Protein AF-T1D9W0-F1 (afdb_monomer_lite)

Organism: NCBI:txid410659

InterPro domains:
  IPR036188 FAD/NAD(P)-binding domain superfamily [G3DSA:3.50.50.60] (1-115)

Foldseek 3Di:
DDDPPRDDDDADDADPVVCVVVVHDSVVVVVVVVVCCCPPPPNPDDDDDDDDDAAAADDDDDQDDDLDGDAFRSNRQQALLPRHGPVRRVVLVVLSVCCVVPVDDRDSVPRDNFPVPDDDNSVVSSCVRCVVVPPPPPD

Structure (mmCIF, N/CA/C/O backbone):
data_AF-T1D9W0-F1
#
_entry.id   AF-T1D9W0-F1
#
loop_
_atom_site.group_PDB
_atom_site.id
_atom_site.type_symbol
_atom_site.label_atom_id
_atom_site.label_alt_id
_atom_site.label_comp_id
_atom_site.label_asym_id
_atom_site.label_entity_id
_atom_site.label_seq_id
_atom_site.pdbx_PDB_ins_code
_atom_site.Cartn_x
_atom_site.Cartn_y
_atom_site.Cartn_z
_atom_site.occupancy
_atom_site.B_iso_or_equiv
_atom_site.auth_seq_id
_atom_site.auth_comp_id
_atom_site.auth_asym_id
_atom_site.auth_atom_id
_atom_site.pdbx_PDB_model_num
ATOM 1 N N . MET A 1 1 ? 12.954 -2.240 -3.697 1.00 86.88 1 MET A N 1
ATOM 2 C CA . MET A 1 1 ? 13.162 -2.399 -2.244 1.00 86.88 1 MET A CA 1
ATOM 3 C C . MET A 1 1 ? 14.190 -3.501 -2.014 1.00 86.88 1 MET A C 1
ATOM 5 O O . MET A 1 1 ? 13.859 -4.660 -2.259 1.00 86.88 1 MET A O 1
ATOM 9 N N . PRO A 1 2 ? 15.432 -3.158 -1.629 1.00 93.00 2 PRO A N 1
ATOM 10 C CA . PRO A 1 2 ? 16.477 -4.142 -1.347 1.00 93.00 2 PRO A CA 1
ATOM 11 C C . PRO A 1 2 ? 16.034 -5.160 -0.294 1.00 93.00 2 PRO A C 1
ATOM 13 O O . PRO A 1 2 ? 15.313 -4.820 0.648 1.00 93.00 2 PRO A O 1
ATOM 16 N N . LYS A 1 3 ? 16.454 -6.408 -0.476 1.00 93.38 3 LYS A N 1
ATOM 17 C CA . LYS A 1 3 ? 16.287 -7.520 0.458 1.00 93.38 3 LYS A CA 1
ATOM 18 C C . LYS A 1 3 ? 17.666 -8.091 0.793 1.00 93.38 3 LYS A C 1
ATOM 20 O O . LYS A 1 3 ? 18.685 -7.658 0.261 1.00 93.38 3 LYS A O 1
ATOM 25 N N . GLN A 1 4 ? 17.702 -9.036 1.723 1.00 92.69 4 GLN A N 1
ATOM 26 C CA . GLN A 1 4 ? 18.937 -9.730 2.075 1.00 92.69 4 GLN A CA 1
ATOM 27 C C . GLN A 1 4 ? 19.387 -10.671 0.946 1.00 92.69 4 GLN A C 1
ATOM 29 O O . GLN A 1 4 ? 18.615 -10.983 0.038 1.00 92.69 4 GLN A O 1
ATOM 34 N N . ASN A 1 5 ? 20.635 -11.139 1.020 1.00 92.94 5 ASN A N 1
ATOM 35 C CA . ASN A 1 5 ? 21.193 -12.174 0.141 1.00 92.94 5 ASN A CA 1
ATOM 36 C C . ASN A 1 5 ? 21.140 -11.826 -1.357 1.00 92.94 5 ASN A C 1
ATOM 38 O O . ASN A 1 5 ? 20.864 -12.684 -2.189 1.00 92.94 5 ASN A O 1
ATOM 42 N N . GLY A 1 6 ? 21.369 -10.554 -1.696 1.00 88.88 6 GLY A N 1
ATOM 43 C CA . GLY A 1 6 ? 21.421 -10.091 -3.087 1.00 88.88 6 GLY A CA 1
ATOM 44 C C . GLY A 1 6 ? 20.059 -9.961 -3.776 1.00 88.88 6 GLY A C 1
ATOM 45 O O . GLY A 1 6 ? 20.010 -9.665 -4.967 1.00 88.88 6 GLY A O 1
ATOM 46 N N . TRP A 1 7 ? 18.951 -10.143 -3.054 1.00 91.94 7 TRP A N 1
ATOM 47 C CA . TRP A 1 7 ? 17.614 -9.997 -3.621 1.00 91.94 7 TRP A CA 1
ATOM 48 C C . TRP A 1 7 ? 17.160 -8.536 -3.664 1.00 91.94 7 TRP A C 1
ATOM 50 O O . TRP A 1 7 ? 17.411 -7.744 -2.754 1.00 91.94 7 TRP A O 1
ATOM 60 N N . LEU A 1 8 ? 16.414 -8.181 -4.708 1.00 93.00 8 LEU A N 1
ATOM 61 C CA . LEU A 1 8 ? 15.792 -6.870 -4.859 1.00 93.00 8 LEU A CA 1
ATOM 62 C C . LEU A 1 8 ? 14.324 -7.041 -5.245 1.00 93.00 8 LEU A C 1
ATOM 64 O O . LEU A 1 8 ? 14.012 -7.519 -6.332 1.00 93.00 8 LEU A O 1
ATOM 68 N N . ASN A 1 9 ? 13.412 -6.577 -4.389 1.00 93.25 9 ASN A N 1
ATOM 69 C CA . ASN A 1 9 ? 12.007 -6.489 -4.768 1.00 93.25 9 ASN A CA 1
ATOM 70 C C . ASN A 1 9 ? 11.825 -5.326 -5.743 1.00 93.25 9 ASN A C 1
ATOM 72 O O . ASN A 1 9 ? 12.061 -4.165 -5.386 1.00 93.25 9 ASN A O 1
ATOM 76 N N . ILE A 1 10 ? 11.353 -5.633 -6.941 1.00 94.06 10 ILE A N 1
ATOM 77 C CA . ILE A 1 10 ? 10.921 -4.659 -7.939 1.00 94.06 10 ILE A CA 1
ATOM 78 C C . ILE A 1 10 ? 9.447 -4.884 -8.250 1.00 94.06 10 ILE A C 1
ATOM 80 O O . ILE A 1 10 ? 8.934 -5.994 -8.128 1.00 94.06 10 ILE A O 1
ATOM 84 N N . GLY A 1 11 ? 8.759 -3.827 -8.650 1.00 93.38 11 GLY A N 1
ATOM 85 C CA . GLY A 1 11 ? 7.349 -3.910 -8.974 1.00 93.38 11 GLY A CA 1
ATOM 86 C C . GLY A 1 11 ? 6.872 -2.649 -9.660 1.00 93.38 11 GLY A C 1
ATOM 87 O O . GLY A 1 11 ? 7.525 -1.606 -9.618 1.00 93.38 11 GLY A O 1
ATOM 88 N N . VAL A 1 12 ? 5.715 -2.770 -10.290 1.00 94.25 12 VAL A N 1
ATOM 89 C CA . VAL A 1 12 ? 4.954 -1.656 -10.836 1.00 94.25 12 VAL A CA 1
ATOM 90 C C . VAL A 1 12 ? 3.526 -1.790 -10.330 1.00 94.25 12 VAL A C 1
ATOM 92 O O . VAL A 1 12 ? 2.993 -2.895 -10.253 1.00 94.25 12 VAL A O 1
ATOM 95 N N . GLY A 1 13 ? 2.927 -0.667 -9.959 1.00 91.56 13 GLY A N 1
ATOM 96 C CA . GLY A 1 13 ? 1.541 -0.582 -9.522 1.00 91.56 13 GLY A CA 1
ATOM 97 C C . GLY A 1 13 ? 0.843 0.578 -10.216 1.00 91.56 13 GLY A C 1
ATOM 98 O O . GLY A 1 13 ? 1.485 1.453 -10.798 1.00 91.56 13 GLY A O 1
ATOM 99 N N . GLY A 1 14 ? -0.483 0.590 -10.162 1.00 90.50 14 GLY A N 1
ATOM 100 C CA . GLY A 1 14 ? -1.276 1.688 -10.695 1.00 90.50 14 GLY A CA 1
ATOM 101 C C . GLY A 1 14 ? -2.750 1.539 -10.354 1.00 90.50 14 GLY A C 1
ATOM 102 O O . GLY A 1 14 ? -3.206 0.466 -9.966 1.00 90.50 14 GLY A O 1
ATOM 103 N N . MET A 1 15 ? -3.503 2.629 -10.501 1.00 89.38 15 MET A N 1
ATOM 104 C CA . MET A 1 15 ? -4.940 2.608 -10.232 1.00 89.38 15 MET A CA 1
ATOM 105 C C . MET A 1 15 ? -5.662 1.756 -11.272 1.00 89.38 15 MET A C 1
ATOM 107 O O . MET A 1 15 ? -5.569 2.038 -12.470 1.00 89.38 15 MET A O 1
ATOM 111 N N . ALA A 1 16 ? -6.423 0.758 -10.814 1.00 88.94 16 ALA A N 1
ATOM 112 C CA . ALA A 1 16 ? -7.092 -0.213 -11.678 1.00 88.94 16 ALA A CA 1
ATOM 113 C C . ALA A 1 16 ? -7.940 0.459 -12.772 1.00 88.94 16 ALA A C 1
ATOM 115 O O . ALA A 1 16 ? -7.772 0.161 -13.951 1.00 88.94 16 ALA A O 1
ATOM 116 N N . GLU A 1 17 ? -8.767 1.443 -12.411 1.00 87.06 17 GLU A N 1
ATOM 117 C CA . GLU A 1 17 ? -9.606 2.174 -13.372 1.00 87.06 17 GLU A CA 1
ATOM 118 C C . GLU A 1 17 ? -8.802 2.977 -14.401 1.00 87.06 17 GLU A C 1
ATOM 120 O O . GLU A 1 17 ? -9.229 3.161 -15.541 1.00 87.06 17 GLU A O 1
ATOM 125 N N . ARG A 1 18 ? -7.601 3.444 -14.049 1.00 88.38 18 ARG A N 1
ATOM 126 C CA . ARG A 1 18 ? -6.722 4.135 -15.004 1.00 88.38 18 ARG A CA 1
ATOM 127 C C . ARG A 1 18 ? -6.049 3.164 -15.956 1.00 88.38 18 ARG A C 1
ATOM 129 O O . ARG A 1 18 ? -5.984 3.447 -17.150 1.00 88.38 18 ARG A O 1
ATOM 136 N N . ILE A 1 19 ? -5.586 2.029 -15.439 1.00 91.38 19 ILE A N 1
ATOM 137 C CA . ILE A 1 19 ? -5.014 0.957 -16.255 1.00 91.38 19 ILE A CA 1
ATOM 138 C C . ILE A 1 19 ? -6.069 0.480 -17.262 1.00 91.38 19 ILE A C 1
ATOM 140 O O . ILE A 1 19 ? -5.811 0.525 -18.464 1.00 91.38 19 ILE A O 1
ATOM 144 N N . LYS A 1 20 ? -7.297 0.189 -16.810 1.00 88.00 20 LYS A N 1
ATOM 145 C CA . LYS A 1 20 ? -8.420 -0.196 -17.683 1.00 88.00 20 LYS A CA 1
ATOM 146 C C . LYS A 1 20 ? -8.695 0.842 -18.777 1.00 88.00 20 LYS A C 1
ATOM 148 O O . LYS A 1 20 ? -8.727 0.495 -19.956 1.00 88.00 20 LYS A O 1
ATOM 153 N N . ARG A 1 21 ? -8.819 2.128 -18.418 1.00 90.88 21 ARG A N 1
ATOM 154 C CA . ARG A 1 21 ? -9.045 3.219 -19.391 1.00 90.88 21 ARG A CA 1
ATOM 155 C C . ARG A 1 21 ? -7.917 3.374 -20.408 1.00 90.88 21 ARG A C 1
ATOM 157 O O . ARG A 1 21 ? -8.173 3.782 -21.535 1.00 90.88 21 ARG A O 1
ATOM 164 N N . SER A 1 22 ? -6.684 3.030 -20.038 1.00 89.81 22 SER A N 1
ATOM 165 C CA . SER A 1 22 ? -5.534 3.089 -20.947 1.00 89.81 22 SER A CA 1
ATOM 166 C C . SER A 1 22 ? -5.515 1.977 -22.006 1.00 89.81 22 SER A C 1
ATOM 168 O O . SER A 1 22 ? -4.627 1.981 -22.857 1.00 89.81 22 SER A O 1
ATOM 170 N N . ARG A 1 23 ? -6.467 1.025 -21.960 1.00 91.75 23 ARG A N 1
ATOM 171 C CA . ARG A 1 23 ? -6.498 -0.199 -22.789 1.00 91.75 23 ARG A CA 1
ATOM 172 C C . ARG A 1 23 ? -5.208 -1.026 -22.700 1.00 91.75 23 ARG A C 1
ATOM 174 O O . ARG A 1 23 ? -4.874 -1.766 -23.618 1.00 91.75 23 ARG A O 1
ATOM 181 N N . ARG A 1 24 ? -4.484 -0.889 -21.591 1.00 93.75 24 ARG A N 1
ATOM 182 C CA . ARG A 1 24 ? -3.319 -1.699 -21.235 1.00 93.75 24 ARG A CA 1
ATOM 183 C C . ARG A 1 24 ? -3.621 -2.469 -19.963 1.00 93.75 24 ARG A C 1
ATOM 185 O O . ARG A 1 24 ? -4.505 -2.108 -19.191 1.00 93.75 24 ARG A O 1
ATOM 192 N N . SER A 1 25 ? -2.843 -3.505 -19.725 1.00 93.56 25 SER A N 1
ATOM 193 C CA . SER A 1 25 ? -2.839 -4.287 -18.498 1.00 93.56 25 SER A CA 1
ATOM 194 C C . SER A 1 25 ? -1.656 -3.900 -17.606 1.00 93.56 25 SER A C 1
ATOM 196 O O . SER A 1 25 ? -0.702 -3.240 -18.034 1.00 93.56 25 SER A O 1
ATOM 198 N N . ILE A 1 26 ? -1.680 -4.341 -16.346 1.00 94.12 26 ILE A N 1
ATOM 199 C CA . ILE A 1 26 ? -0.502 -4.244 -15.474 1.00 94.12 26 ILE A CA 1
ATOM 200 C C . ILE A 1 26 ? 0.673 -5.078 -16.019 1.00 94.12 26 ILE A C 1
ATOM 202 O O . ILE A 1 26 ? 1.827 -4.684 -15.862 1.00 94.12 26 ILE A O 1
ATOM 206 N N . HIS A 1 27 ? 0.390 -6.167 -16.746 1.00 94.00 27 HIS A N 1
ATOM 207 C CA . HIS A 1 27 ? 1.404 -7.003 -17.391 1.00 94.00 27 HIS A CA 1
ATOM 208 C C . HIS A 1 27 ? 2.159 -6.256 -18.497 1.00 94.00 27 HIS A C 1
ATOM 210 O O . HIS A 1 27 ? 3.376 -6.398 -18.601 1.00 94.00 27 HIS A O 1
ATOM 216 N N . ASP A 1 28 ? 1.484 -5.394 -19.264 1.00 95.56 28 ASP A N 1
ATOM 217 C CA . ASP A 1 28 ? 2.143 -4.568 -20.287 1.00 95.56 28 ASP A CA 1
ATOM 218 C C . ASP A 1 28 ? 3.143 -3.588 -19.664 1.00 95.56 28 ASP A C 1
ATOM 220 O O . ASP A 1 28 ? 4.246 -3.383 -20.178 1.00 95.56 28 ASP A O 1
ATOM 224 N N . HIS A 1 29 ? 2.768 -2.989 -18.531 1.00 95.50 29 HIS A N 1
ATOM 225 C CA . HIS A 1 29 ? 3.634 -2.083 -17.780 1.00 95.50 29 HIS A CA 1
ATOM 226 C C . HIS A 1 29 ? 4.811 -2.830 -17.150 1.00 95.50 29 HIS A C 1
ATOM 228 O O . HIS A 1 29 ? 5.939 -2.338 -17.182 1.00 95.50 29 HIS A O 1
ATOM 234 N N . TRP A 1 30 ? 4.572 -4.039 -16.640 1.00 96.75 30 TRP A N 1
ATOM 235 C CA . TRP A 1 30 ? 5.627 -4.916 -16.146 1.00 96.75 30 TRP A CA 1
ATOM 236 C C . TRP A 1 30 ? 6.632 -5.276 -17.247 1.00 96.75 30 TRP A C 1
ATOM 238 O O . TRP A 1 30 ? 7.833 -5.114 -17.053 1.00 96.75 30 TRP A O 1
ATOM 248 N N . ALA A 1 31 ? 6.155 -5.667 -18.431 1.00 96.38 31 ALA A N 1
ATOM 249 C CA . ALA A 1 31 ? 7.015 -6.003 -19.562 1.00 96.38 31 ALA A CA 1
ATOM 250 C C . ALA A 1 31 ? 7.855 -4.804 -20.042 1.00 96.38 31 ALA A C 1
ATOM 252 O O . ALA A 1 31 ? 8.994 -4.967 -20.479 1.00 96.38 31 ALA A O 1
ATOM 253 N N . LEU A 1 32 ? 7.314 -3.583 -19.966 1.00 96.44 32 LEU A N 1
ATOM 254 C CA . LEU A 1 32 ? 8.077 -2.362 -20.243 1.00 96.44 32 LEU A CA 1
ATOM 255 C C . LEU A 1 32 ? 9.179 -2.124 -19.206 1.00 96.44 32 LEU A C 1
ATOM 257 O O . LEU A 1 32 ? 10.300 -1.777 -19.582 1.00 96.44 32 LEU A O 1
ATOM 261 N N . LEU A 1 33 ? 8.868 -2.314 -17.921 1.00 96.88 33 LEU A N 1
ATOM 262 C CA . LEU A 1 33 ? 9.831 -2.159 -16.835 1.00 96.88 33 LEU A CA 1
ATOM 263 C C . LEU A 1 33 ? 10.984 -3.161 -16.968 1.00 96.88 33 LEU A C 1
ATOM 265 O O . LEU A 1 33 ? 12.140 -2.746 -16.944 1.00 96.88 33 LEU A O 1
ATOM 269 N N . THR A 1 34 ? 10.695 -4.451 -17.160 1.00 97.00 34 THR A N 1
ATOM 270 C CA . THR A 1 34 ? 11.738 -5.484 -17.266 1.00 97.00 34 THR A CA 1
ATOM 271 C C . THR A 1 34 ? 12.621 -5.289 -18.494 1.00 97.00 34 THR A C 1
ATOM 273 O O . THR A 1 34 ? 13.835 -5.390 -18.374 1.00 97.00 34 THR A O 1
ATOM 276 N N . ARG A 1 35 ? 12.065 -4.887 -19.649 1.00 97.38 35 ARG A N 1
ATOM 277 C CA . ARG A 1 35 ? 12.879 -4.519 -20.826 1.00 97.38 35 ARG A CA 1
ATOM 278 C C . ARG A 1 35 ? 13.827 -3.354 -20.552 1.00 97.38 35 ARG A C 1
ATOM 280 O O . ARG A 1 35 ? 14.950 -3.350 -21.047 1.00 97.38 35 ARG A O 1
ATOM 287 N N . LYS A 1 36 ? 13.377 -2.347 -19.795 1.00 97.44 36 LYS A N 1
ATOM 288 C CA . LYS A 1 36 ? 14.232 -1.219 -19.406 1.00 97.44 36 LYS A CA 1
ATOM 289 C C . LYS A 1 36 ? 15.352 -1.680 -18.473 1.00 97.44 36 LYS A C 1
ATOM 291 O O . LYS A 1 36 ? 16.500 -1.308 -18.681 1.00 97.44 36 LYS A O 1
ATOM 296 N N . LEU A 1 37 ? 15.023 -2.498 -17.476 1.00 96.62 37 LEU A N 1
ATOM 297 C CA . LEU A 1 37 ? 16.003 -3.025 -16.528 1.00 96.62 37 LEU A CA 1
ATOM 298 C C . LEU A 1 37 ? 17.047 -3.905 -17.218 1.00 96.62 37 LEU A C 1
ATOM 300 O O . LEU A 1 37 ? 18.232 -3.699 -16.985 1.00 96.62 37 LEU A O 1
ATOM 304 N N . GLU A 1 38 ? 16.630 -4.799 -18.113 1.00 97.19 38 GLU A N 1
ATOM 305 C CA . GLU A 1 38 ? 17.528 -5.664 -18.889 1.00 97.19 38 GLU A CA 1
ATOM 306 C C . GLU A 1 38 ? 18.542 -4.863 -19.719 1.00 97.19 38 GLU A C 1
ATOM 308 O O . GLU A 1 38 ? 19.707 -5.242 -19.853 1.00 97.19 38 GLU A O 1
ATOM 313 N N . ARG A 1 39 ? 18.105 -3.726 -20.274 1.00 97.50 39 ARG A N 1
ATOM 314 C CA . ARG A 1 39 ? 18.962 -2.852 -21.076 1.00 97.50 39 ARG A CA 1
ATOM 315 C C . ARG A 1 39 ? 19.931 -2.038 -20.220 1.00 97.50 39 AR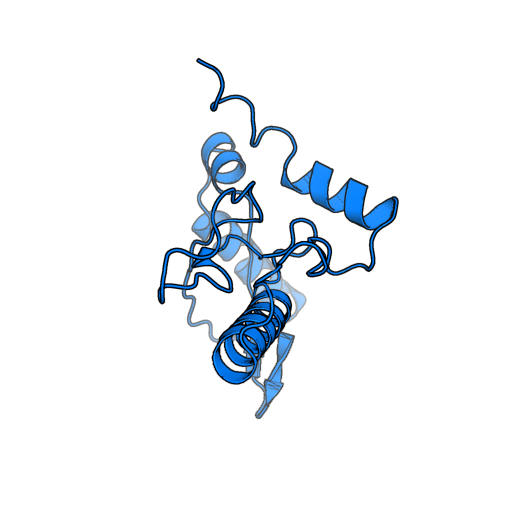G A C 1
ATOM 317 O O . ARG A 1 39 ? 21.090 -1.915 -20.604 1.00 97.50 39 ARG A O 1
ATOM 324 N N . ASP A 1 40 ? 19.453 -1.481 -19.107 1.00 96.31 40 ASP A N 1
ATOM 325 C CA . ASP A 1 40 ? 20.128 -0.353 -18.456 1.00 96.31 40 ASP A CA 1
ATOM 326 C C . ASP A 1 40 ? 20.762 -0.690 -17.096 1.00 96.31 40 ASP A C 1
ATOM 328 O O . ASP A 1 40 ? 21.713 -0.019 -16.704 1.00 96.31 40 ASP A O 1
ATOM 332 N N . LEU A 1 41 ? 20.236 -1.664 -16.339 1.00 92.94 41 LEU A N 1
ATOM 333 C CA . LEU A 1 41 ? 20.573 -1.793 -14.909 1.00 92.94 41 LEU A CA 1
ATOM 334 C C . LEU A 1 41 ? 20.788 -3.225 -14.404 1.00 92.94 41 LEU A C 1
A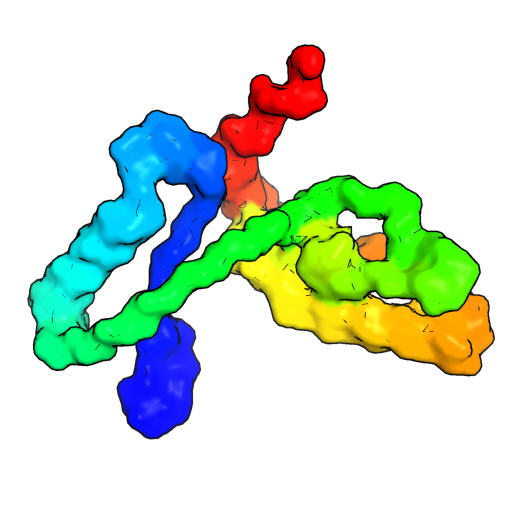TOM 336 O O . LEU A 1 41 ? 21.581 -3.434 -13.492 1.00 92.94 41 LEU A O 1
ATOM 340 N N . ALA A 1 42 ? 20.068 -4.204 -14.941 1.00 92.44 42 ALA A N 1
ATOM 341 C CA . ALA A 1 42 ? 19.985 -5.551 -14.386 1.00 92.44 42 ALA A CA 1
ATOM 342 C C . ALA A 1 42 ? 19.898 -6.598 -15.506 1.00 92.44 42 ALA A C 1
ATOM 344 O O . ALA A 1 42 ? 18.914 -7.328 -15.608 1.00 92.44 42 ALA A O 1
ATOM 345 N N . ARG A 1 43 ? 20.927 -6.635 -16.362 1.00 95.56 43 ARG A N 1
ATOM 346 C CA . ARG A 1 43 ? 21.037 -7.583 -17.478 1.00 95.56 43 ARG A CA 1
ATOM 347 C C . ARG A 1 43 ? 21.108 -9.025 -16.973 1.00 95.56 43 ARG A C 1
ATOM 349 O O . ARG A 1 43 ? 21.912 -9.327 -16.093 1.00 95.56 43 ARG A O 1
ATOM 356 N N . GLY A 1 44 ? 20.298 -9.907 -17.553 1.00 94.81 44 GLY A N 1
ATOM 357 C CA . GLY A 1 44 ? 20.233 -11.321 -17.183 1.00 94.81 44 GLY A CA 1
ATOM 358 C C . GLY A 1 44 ? 19.583 -11.581 -15.822 1.00 94.81 44 GLY A C 1
ATOM 359 O O . GLY A 1 44 ? 19.713 -12.681 -15.289 1.00 94.81 44 GLY A O 1
ATOM 360 N N . ALA A 1 45 ? 18.901 -10.593 -15.233 1.00 94.06 45 ALA A N 1
ATOM 361 C CA . ALA A 1 45 ? 18.221 -10.785 -13.960 1.00 94.06 45 ALA A CA 1
ATOM 362 C C . ALA A 1 45 ? 17.038 -11.754 -14.100 1.00 94.06 45 ALA A C 1
ATOM 364 O O . ALA A 1 45 ? 16.233 -11.673 -15.029 1.00 94.06 45 ALA A O 1
ATOM 365 N N . HIS A 1 46 ? 16.897 -12.650 -13.125 1.00 93.94 46 HIS A N 1
ATOM 366 C CA . HIS A 1 46 ? 15.766 -13.567 -13.057 1.00 93.94 46 HIS A CA 1
ATOM 367 C C . HIS A 1 46 ? 14.579 -12.909 -12.354 1.00 93.94 46 HIS A C 1
ATOM 369 O O . HIS A 1 46 ? 14.709 -12.358 -11.260 1.00 93.94 46 HIS A O 1
ATOM 375 N N . TYR A 1 47 ? 13.402 -13.006 -12.968 1.00 93.31 47 TYR A N 1
ATOM 376 C CA . TYR A 1 47 ? 12.165 -12.453 -12.429 1.00 93.31 47 TYR A CA 1
ATOM 377 C C . TYR A 1 47 ? 11.140 -13.558 -12.153 1.00 93.31 47 TYR A C 1
ATOM 379 O O . TYR A 1 47 ? 10.905 -14.409 -13.006 1.00 93.31 47 TYR A O 1
ATOM 387 N N . ALA A 1 48 ? 10.472 -13.489 -11.000 1.00 91.25 48 ALA A N 1
ATOM 388 C CA . ALA A 1 48 ? 9.336 -14.342 -10.638 1.00 91.25 48 ALA A CA 1
ATOM 389 C C . ALA A 1 48 ? 8.133 -13.454 -10.256 1.00 91.25 48 ALA A C 1
ATOM 391 O O . ALA A 1 48 ? 7.895 -13.214 -9.070 1.00 91.25 48 ALA A O 1
ATOM 392 N N . PRO A 1 49 ? 7.432 -12.855 -11.239 1.00 91.38 49 PRO A N 1
ATOM 393 C CA . PRO A 1 49 ? 6.402 -11.862 -10.959 1.00 91.38 49 PRO A CA 1
ATOM 394 C C . PRO A 1 49 ? 5.147 -12.487 -10.336 1.00 91.38 49 PRO A C 1
ATOM 396 O O . PRO A 1 49 ? 4.619 -13.480 -10.827 1.00 91.38 49 PRO A O 1
ATOM 399 N N . THR A 1 50 ? 4.622 -11.831 -9.302 1.00 91.62 50 THR A N 1
ATOM 400 C CA . THR A 1 50 ? 3.309 -12.096 -8.689 1.00 91.62 50 THR A CA 1
ATOM 401 C C . THR A 1 50 ? 2.506 -10.796 -8.624 1.00 91.62 50 THR A C 1
ATOM 403 O O . THR A 1 50 ? 3.098 -9.716 -8.648 1.00 91.62 50 THR A O 1
ATOM 406 N N . GLY A 1 51 ? 1.179 -10.868 -8.508 1.00 88.31 51 GLY A N 1
ATOM 407 C CA . GLY A 1 51 ? 0.3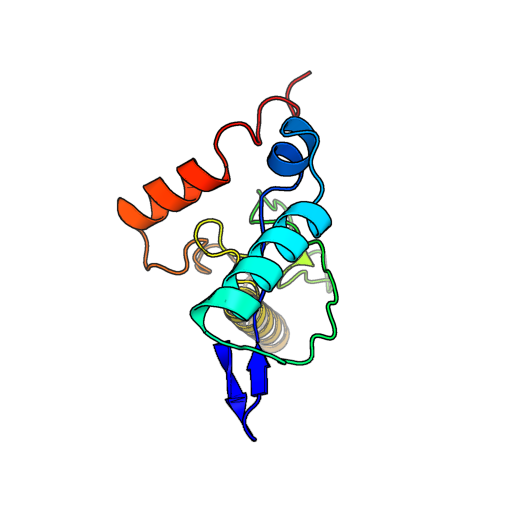14 -9.685 -8.475 1.00 88.31 51 GLY A CA 1
ATOM 408 C C . GLY A 1 51 ? -0.739 -9.745 -7.375 1.00 88.31 51 GLY A C 1
ATOM 409 O O . GLY A 1 51 ? -1.286 -10.807 -7.097 1.00 88.31 51 GLY A O 1
ATOM 410 N N . TYR A 1 52 ? -1.042 -8.585 -6.791 1.00 86.31 52 TYR A N 1
ATOM 411 C CA . TYR A 1 52 ? -2.078 -8.410 -5.775 1.00 86.31 52 TYR A CA 1
ATOM 412 C C . TYR A 1 52 ? -2.925 -7.186 -6.117 1.00 86.31 52 TYR A C 1
ATOM 414 O O . TYR A 1 52 ? -2.410 -6.189 -6.622 1.00 86.31 52 TYR A O 1
ATOM 422 N N . SER A 1 53 ? -4.222 -7.267 -5.836 1.00 85.06 53 SER A N 1
ATOM 423 C CA . SER A 1 53 ? -5.133 -6.123 -5.883 1.00 85.06 53 SER A CA 1
ATOM 424 C C . SER A 1 53 ? -5.585 -5.811 -4.468 1.00 85.06 53 SER A C 1
ATOM 426 O O . SER A 1 53 ? -5.931 -6.721 -3.721 1.00 85.06 53 SER A O 1
ATOM 428 N N . TYR A 1 54 ? -5.582 -4.535 -4.111 1.00 80.81 54 TYR A N 1
ATOM 429 C CA . TYR A 1 54 ? -6.025 -4.063 -2.808 1.00 80.81 54 TYR A CA 1
ATOM 430 C C . TYR A 1 54 ? -6.697 -2.702 -2.957 1.00 80.81 54 TYR A C 1
ATOM 432 O O . TYR A 1 54 ? -6.454 -1.967 -3.919 1.00 80.81 54 TYR A O 1
ATOM 440 N N . TYR A 1 55 ? -7.579 -2.389 -2.015 1.00 77.50 55 TYR A N 1
ATOM 441 C CA . TYR A 1 55 ? -8.290 -1.120 -1.995 1.00 77.50 55 TYR A CA 1
ATOM 442 C C . TYR A 1 55 ? -7.440 -0.056 -1.302 1.00 77.50 55 TYR A C 1
ATOM 444 O O . TYR A 1 55 ? -6.852 -0.298 -0.250 1.00 77.50 55 TYR A O 1
ATOM 452 N N . LEU A 1 56 ? -7.391 1.137 -1.893 1.00 76.81 56 LEU A N 1
ATOM 453 C CA . LEU A 1 56 ? -6.861 2.318 -1.216 1.00 76.81 56 LEU A CA 1
ATOM 454 C C . LEU A 1 56 ? -7.922 2.933 -0.312 1.00 76.81 56 LEU A C 1
ATOM 456 O O . LEU A 1 56 ? -9.117 2.679 -0.479 1.00 76.81 56 LEU A O 1
ATOM 460 N N . ARG A 1 57 ? -7.480 3.772 0.629 1.00 73.62 57 ARG A N 1
ATOM 461 C CA . ARG A 1 57 ? -8.349 4.268 1.691 1.00 73.62 57 ARG A CA 1
ATOM 462 C C . ARG A 1 57 ? -9.644 4.908 1.218 1.00 73.62 57 ARG A C 1
ATOM 464 O O . ARG A 1 57 ? -9.632 5.971 0.594 1.00 73.62 57 ARG A O 1
ATOM 471 N N . GLY A 1 58 ? -10.755 4.279 1.589 1.00 70.06 58 GLY A N 1
ATOM 472 C CA . GLY A 1 58 ? -12.124 4.761 1.417 1.00 70.06 58 GLY A CA 1
ATOM 473 C C . GLY A 1 58 ? -12.707 5.298 2.725 1.00 70.06 58 GLY A C 1
ATOM 474 O O . GLY A 1 58 ? -12.014 5.378 3.740 1.00 70.06 58 GLY A O 1
ATOM 475 N N . ARG A 1 59 ? -13.985 5.684 2.705 1.00 69.00 59 ARG A N 1
ATOM 476 C CA . ARG A 1 59 ? -14.735 5.975 3.933 1.00 69.00 59 ARG A CA 1
ATOM 477 C C . ARG A 1 59 ? -15.205 4.650 4.542 1.00 69.00 59 ARG A C 1
ATOM 479 O O . ARG A 1 59 ? -15.796 3.844 3.831 1.00 69.00 59 ARG A O 1
ATOM 486 N N . VAL A 1 60 ? -14.934 4.432 5.827 1.00 74.44 60 VAL A N 1
ATOM 487 C CA . VAL A 1 60 ? -15.438 3.283 6.591 1.00 74.44 60 VAL A CA 1
ATOM 488 C C . VAL A 1 60 ? -16.236 3.818 7.766 1.00 74.44 60 VAL A C 1
ATOM 490 O O . VAL A 1 60 ? -15.689 4.502 8.624 1.00 74.44 60 VAL A O 1
ATOM 493 N N . ASP A 1 61 ? -17.533 3.523 7.771 1.00 77.62 61 ASP A N 1
ATOM 494 C CA . ASP A 1 61 ? -18.475 4.103 8.734 1.00 77.62 61 ASP A CA 1
ATOM 495 C C . ASP A 1 61 ? -18.599 3.258 10.012 1.00 77.62 61 ASP A C 1
ATOM 497 O O . ASP A 1 61 ? -18.911 3.781 11.078 1.00 77.62 61 ASP A O 1
ATOM 501 N N . VAL A 1 62 ? -18.334 1.948 9.927 1.00 85.19 62 VAL A N 1
ATOM 502 C CA . VAL A 1 62 ? -18.434 1.018 11.060 1.00 85.19 62 VAL A CA 1
ATOM 503 C C . VAL A 1 62 ? -17.178 0.163 11.134 1.00 85.19 62 VAL A C 1
ATOM 505 O O . VAL A 1 62 ? -16.942 -0.672 10.267 1.00 85.19 62 VAL A O 1
ATOM 508 N N . VAL A 1 63 ? -16.394 0.356 12.197 1.00 90.31 63 VAL A N 1
ATOM 509 C CA . VAL A 1 63 ? -15.114 -0.344 12.424 1.00 90.31 63 VAL A CA 1
ATOM 510 C C . VAL A 1 63 ? -15.184 -1.420 13.515 1.00 90.31 63 VAL A C 1
ATOM 512 O O . VAL A 1 63 ? -14.267 -2.227 13.674 1.00 90.31 63 VAL A O 1
ATOM 515 N N . ARG A 1 64 ? -16.298 -1.458 14.255 1.00 92.94 64 ARG A N 1
ATOM 516 C CA . ARG A 1 64 ? -16.585 -2.439 15.305 1.00 92.94 64 ARG A CA 1
ATOM 517 C C . ARG A 1 64 ? -18.082 -2.731 15.381 1.00 92.94 64 ARG A C 1
ATOM 519 O O . ARG A 1 64 ? -18.894 -1.810 15.335 1.00 92.94 64 ARG A O 1
ATOM 526 N N . ARG A 1 65 ? -18.445 -4.001 15.583 1.00 93.44 65 ARG A N 1
ATOM 527 C CA . ARG A 1 65 ? -19.812 -4.429 15.921 1.00 93.44 65 ARG A CA 1
ATOM 528 C C . ARG A 1 65 ? -19.773 -5.526 16.981 1.00 93.44 65 A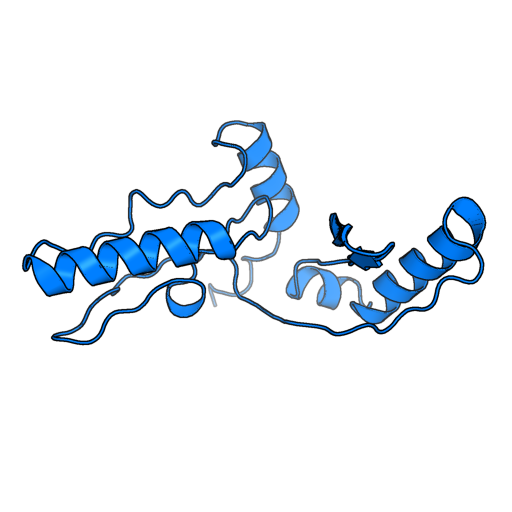RG A C 1
ATOM 530 O O . ARG A 1 65 ? -19.359 -6.647 16.704 1.00 93.44 65 ARG A O 1
ATOM 537 N N . GLY A 1 66 ? -20.211 -5.204 18.198 1.00 91.69 66 GLY A N 1
ATOM 538 C CA . GLY A 1 66 ? -20.094 -6.115 19.340 1.00 91.69 66 GLY A CA 1
ATOM 539 C C . GLY A 1 66 ? -18.628 -6.461 19.610 1.00 91.69 66 GLY A C 1
ATOM 540 O O . GLY A 1 66 ? -17.834 -5.578 19.950 1.00 91.69 66 GLY A O 1
ATOM 541 N N . THR A 1 67 ? -18.286 -7.736 19.428 1.00 92.31 67 THR A N 1
ATOM 542 C CA . THR A 1 67 ? -16.931 -8.293 19.569 1.00 92.31 67 THR A CA 1
ATOM 543 C C . THR A 1 67 ? -16.175 -8.417 18.241 1.00 92.31 67 THR A C 1
ATOM 545 O O . THR A 1 67 ? -15.037 -8.875 18.237 1.00 92.31 67 THR A O 1
ATOM 548 N N . ALA A 1 68 ? -16.772 -8.012 17.116 1.00 95.00 68 ALA A N 1
ATOM 549 C CA . ALA A 1 68 ? -16.117 -8.011 15.811 1.00 95.00 68 ALA A CA 1
ATOM 550 C C . ALA A 1 68 ? -15.433 -6.663 15.539 1.00 95.00 68 ALA A C 1
ATOM 552 O O . ALA A 1 68 ? -16.063 -5.613 15.685 1.00 95.00 68 ALA A O 1
ATOM 553 N N . PHE A 1 69 ? -14.174 -6.707 15.101 1.00 95.75 69 PHE A N 1
ATOM 554 C CA . PHE A 1 69 ? -13.334 -5.551 14.769 1.00 95.75 69 PHE A CA 1
ATOM 555 C C . PHE A 1 69 ? -12.800 -5.701 13.342 1.00 95.75 69 PHE A C 1
ATOM 557 O O . PHE A 1 69 ? -12.481 -6.814 12.922 1.00 95.75 69 PHE A O 1
ATOM 564 N N . ILE A 1 70 ? -12.669 -4.593 12.612 1.00 93.62 70 ILE A N 1
ATOM 565 C CA . ILE A 1 70 ? -11.994 -4.566 11.307 1.00 93.62 70 ILE A CA 1
ATOM 566 C C . ILE A 1 70 ? -10.742 -3.695 11.373 1.00 93.62 70 ILE A C 1
ATOM 568 O O . ILE A 1 70 ? -10.769 -2.593 11.910 1.00 93.62 70 ILE A O 1
ATOM 572 N N . ALA A 1 71 ? -9.648 -4.195 10.806 1.00 93.25 71 ALA A N 1
ATOM 573 C CA . ALA A 1 71 ? -8.329 -3.573 10.836 1.00 93.25 71 ALA A CA 1
ATOM 574 C C . ALA A 1 71 ? -7.618 -3.743 9.480 1.00 93.25 71 ALA A C 1
ATOM 576 O O . ALA A 1 71 ? -8.014 -4.566 8.652 1.00 93.25 71 ALA A O 1
ATOM 577 N N . GLY A 1 72 ? -6.561 -2.964 9.251 1.00 91.38 72 GLY A N 1
ATOM 578 C CA . GLY A 1 72 ? -5.738 -3.018 8.040 1.00 91.38 72 GLY A CA 1
ATOM 579 C C . GLY A 1 72 ? -6.521 -2.800 6.750 1.00 91.38 72 GLY A C 1
ATOM 580 O O . GLY A 1 72 ? -7.367 -1.908 6.667 1.00 91.38 72 GLY A O 1
ATOM 581 N N . ASP A 1 73 ? -6.225 -3.608 5.735 1.00 87.12 73 ASP A N 1
ATOM 582 C CA . ASP A 1 73 ? -6.841 -3.486 4.410 1.00 87.12 73 ASP A CA 1
ATOM 583 C C . ASP A 1 73 ? -8.355 -3.741 4.441 1.00 87.12 73 ASP A C 1
ATOM 585 O O . ASP A 1 73 ? -9.088 -3.128 3.667 1.00 87.12 73 ASP A O 1
ATOM 589 N N . ALA A 1 74 ? -8.852 -4.558 5.380 1.00 87.69 74 ALA A N 1
ATOM 590 C CA . ALA A 1 74 ? -10.291 -4.772 5.572 1.00 87.69 74 ALA A CA 1
ATOM 591 C C . ALA A 1 74 ? -11.017 -3.501 6.049 1.00 87.69 74 ALA A C 1
ATOM 593 O O . ALA A 1 74 ? -12.189 -3.306 5.740 1.00 87.69 74 ALA A O 1
ATOM 594 N N . ALA A 1 75 ? -10.310 -2.618 6.760 1.00 88.69 75 ALA A N 1
ATOM 595 C CA . ALA A 1 75 ? -10.782 -1.283 7.124 1.00 88.69 75 ALA A CA 1
ATOM 596 C C . ALA A 1 75 ? -10.363 -0.210 6.098 1.00 88.69 75 ALA A C 1
ATOM 598 O O . ALA A 1 75 ? -10.518 0.983 6.354 1.00 88.69 75 ALA A O 1
ATOM 599 N N . GLY A 1 76 ? -9.807 -0.613 4.948 1.00 87.06 76 GLY A N 1
ATOM 600 C CA . GLY A 1 76 ? -9.366 0.290 3.892 1.00 87.06 76 GLY A CA 1
ATOM 601 C C . GLY A 1 76 ? -8.366 1.324 4.399 1.00 87.06 76 GLY A C 1
ATOM 602 O O . GLY A 1 76 ? -8.559 2.511 4.180 1.00 87.06 76 GLY A O 1
ATOM 603 N N . LEU A 1 77 ? -7.327 0.923 5.132 1.00 88.19 77 LEU A N 1
ATOM 604 C CA . LEU A 1 77 ? -6.409 1.889 5.751 1.00 88.19 77 LEU A CA 1
ATOM 605 C C . LEU A 1 77 ? -5.157 2.202 4.922 1.00 88.19 77 LEU A C 1
ATOM 607 O O . LEU A 1 77 ? -4.391 3.082 5.318 1.00 88.19 77 LEU A O 1
ATOM 611 N N . ALA A 1 78 ? -4.959 1.533 3.782 1.00 89.38 78 ALA A N 1
ATOM 612 C CA . ALA A 1 78 ? -3.806 1.755 2.915 1.00 89.38 78 ALA A CA 1
ATOM 613 C C . ALA A 1 78 ? -3.715 3.214 2.432 1.00 89.38 78 ALA A C 1
ATOM 615 O O . ALA A 1 78 ? -4.706 3.799 1.980 1.00 89.38 78 ALA A O 1
ATOM 616 N N . THR A 1 79 ? -2.523 3.807 2.523 1.00 86.44 79 THR A N 1
ATOM 617 C CA . THR A 1 79 ? -2.323 5.235 2.232 1.00 86.44 79 THR A CA 1
ATOM 618 C C . THR A 1 79 ? -2.585 5.571 0.767 1.00 86.44 79 THR A C 1
ATOM 620 O O . THR A 1 79 ? -2.370 4.754 -0.124 1.00 86.44 79 THR A O 1
ATOM 623 N N . ARG A 1 80 ? -3.081 6.778 0.481 1.00 83.62 80 ARG A N 1
ATOM 624 C CA . ARG A 1 80 ? -3.462 7.152 -0.895 1.00 83.62 80 ARG A CA 1
ATOM 625 C C . ARG A 1 80 ? -2.297 7.647 -1.742 1.00 83.62 80 ARG A C 1
ATOM 627 O O . ARG A 1 80 ? -2.315 7.489 -2.959 1.00 83.62 80 ARG A O 1
ATOM 634 N N . ASP A 1 81 ? -1.292 8.233 -1.101 1.00 82.31 81 ASP A N 1
ATOM 635 C CA . ASP A 1 81 ? -0.114 8.781 -1.767 1.00 82.31 81 ASP A CA 1
ATOM 636 C C . ASP A 1 81 ? 0.877 7.685 -2.166 1.00 82.31 81 ASP A C 1
ATOM 638 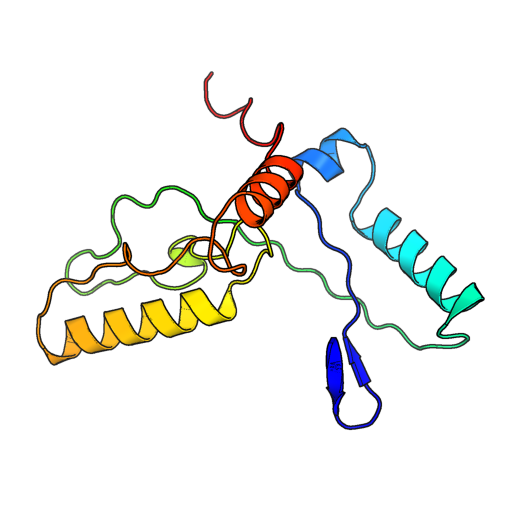O O . ASP A 1 81 ? 1.372 7.692 -3.292 1.00 82.31 81 ASP A O 1
ATOM 642 N N . MET A 1 82 ? 1.132 6.729 -1.268 1.00 85.69 82 MET A N 1
ATOM 643 C CA . MET A 1 82 ? 2.153 5.694 -1.457 1.00 85.69 82 MET A CA 1
ATOM 644 C C . MET A 1 82 ? 1.622 4.265 -1.472 1.00 85.69 82 MET A C 1
ATOM 646 O O . MET A 1 82 ? 2.408 3.338 -1.668 1.00 85.69 82 MET A O 1
ATOM 650 N N . ALA A 1 83 ? 0.307 4.077 -1.327 1.00 86.31 83 ALA A N 1
ATOM 651 C CA . ALA A 1 83 ? -0.324 2.760 -1.336 1.00 86.31 83 ALA A CA 1
ATOM 652 C C . ALA A 1 83 ? 0.261 1.808 -0.274 1.00 86.31 83 ALA A C 1
ATOM 654 O O . ALA A 1 83 ? 0.348 0.599 -0.493 1.00 86.31 83 ALA A O 1
ATOM 655 N N . GLU A 1 84 ? 0.678 2.358 0.870 1.00 88.25 84 GLU A N 1
ATOM 656 C CA . GLU A 1 84 ? 1.271 1.619 1.982 1.00 88.25 84 GLU A CA 1
ATOM 657 C C . GLU A 1 84 ? 0.170 1.082 2.906 1.00 88.25 84 GLU A C 1
ATOM 659 O O . GLU A 1 84 ? -0.554 1.858 3.527 1.00 88.25 84 GLU A O 1
ATOM 664 N N . GLY A 1 85 ? 0.057 -0.244 3.026 1.00 89.00 85 GLY A N 1
ATOM 665 C CA . GLY A 1 85 ? -0.901 -0.900 3.930 1.00 89.00 85 GLY A CA 1
ATOM 666 C C . GLY A 1 85 ? -0.316 -1.334 5.279 1.00 89.00 85 GLY A C 1
ATOM 667 O O . GLY A 1 85 ? -1.034 -1.373 6.275 1.00 89.00 85 GLY A O 1
ATOM 668 N N . ILE A 1 86 ? 0.991 -1.622 5.347 1.00 90.44 86 ILE A N 1
ATOM 669 C CA . ILE A 1 86 ? 1.607 -2.287 6.512 1.00 90.44 86 ILE A CA 1
ATOM 670 C C . ILE A 1 86 ? 1.543 -1.418 7.771 1.00 90.44 86 ILE A C 1
ATOM 672 O O . ILE A 1 86 ? 1.015 -1.867 8.789 1.00 90.44 86 ILE A O 1
ATOM 676 N N . GLY A 1 87 ? 2.053 -0.183 7.728 1.00 90.75 87 GLY A N 1
ATOM 677 C CA . GLY A 1 87 ? 2.025 0.714 8.882 1.00 90.75 87 GLY A CA 1
ATOM 678 C C . GLY A 1 87 ? 0.605 0.950 9.411 1.00 90.75 87 GLY A C 1
ATOM 679 O O . GLY A 1 87 ? 0.373 0.761 10.610 1.00 90.75 87 GLY A O 1
ATOM 680 N N . PRO A 1 88 ? -0.367 1.321 8.554 1.00 91.25 88 PRO A N 1
ATOM 681 C CA . PRO A 1 88 ? -1.765 1.442 8.960 1.00 91.25 88 PRO A CA 1
ATOM 682 C C . PRO A 1 88 ? -2.359 0.153 9.548 1.00 91.25 88 PRO A C 1
ATOM 684 O O . PRO A 1 88 ? -3.037 0.220 10.574 1.00 91.25 88 PRO A O 1
ATOM 687 N N . ALA A 1 89 ? -2.066 -1.016 8.966 1.00 93.12 89 ALA A N 1
ATOM 688 C CA . ALA A 1 89 ? -2.541 -2.302 9.471 1.00 93.12 89 ALA A CA 1
ATOM 689 C C . ALA A 1 89 ? -2.025 -2.597 10.882 1.00 93.12 89 ALA A C 1
ATOM 691 O O . ALA A 1 89 ? -2.829 -2.870 11.774 1.00 93.12 89 ALA A O 1
ATOM 692 N N . VAL A 1 90 ? -0.719 -2.445 11.115 1.00 94.88 90 VAL A N 1
ATOM 693 C CA . VAL A 1 90 ? -0.116 -2.651 12.441 1.00 94.88 90 VAL A CA 1
ATOM 694 C C . VAL A 1 90 ? -0.748 -1.721 13.478 1.00 94.88 90 VAL A C 1
ATOM 696 O O . VAL A 1 90 ? -1.195 -2.188 14.524 1.00 94.88 90 VAL A O 1
ATOM 699 N N . ARG A 1 91 ? -0.868 -0.421 13.176 1.00 94.88 91 ARG A N 1
ATOM 700 C CA . ARG A 1 91 ? -1.479 0.554 14.099 1.00 94.88 91 ARG A CA 1
ATOM 701 C C . ARG A 1 91 ? -2.935 0.215 14.425 1.00 94.88 91 ARG A C 1
ATOM 703 O O . ARG A 1 91 ? -3.326 0.263 15.586 1.00 94.88 91 ARG A O 1
ATOM 710 N N . SER A 1 92 ? -3.723 -0.176 13.425 1.00 94.56 92 SER A N 1
ATOM 711 C CA . SER A 1 92 ? -5.129 -0.547 13.635 1.00 94.56 92 SER A CA 1
ATOM 712 C C . SER A 1 92 ? -5.311 -1.843 14.421 1.00 94.56 92 SER A C 1
ATOM 714 O O . SER A 1 92 ? -6.280 -1.957 15.170 1.00 94.56 92 SER A O 1
ATOM 716 N N . GLY A 1 93 ? -4.382 -2.796 14.287 1.00 96.38 93 GLY A N 1
ATOM 717 C CA . GLY A 1 93 ? -4.363 -4.021 15.083 1.00 96.38 93 GLY A CA 1
ATOM 718 C C . GLY A 1 93 ? -4.024 -3.746 16.547 1.00 96.38 93 GLY A C 1
ATOM 719 O O . GLY A 1 93 ? -4.702 -4.259 17.432 1.00 96.38 93 GLY A O 1
ATOM 720 N N . LEU A 1 94 ? -3.044 -2.873 16.807 1.00 96.75 94 LEU A N 1
ATOM 721 C CA . LEU A 1 94 ? -2.716 -2.427 18.166 1.00 96.75 94 LEU A CA 1
ATOM 722 C C . LEU A 1 94 ? -3.893 -1.695 18.823 1.00 96.75 94 LEU A C 1
ATOM 724 O O . LEU A 1 94 ? -4.232 -1.995 19.961 1.00 96.75 94 LEU A O 1
ATOM 728 N N . ALA A 1 95 ? -4.565 -0.804 18.090 1.00 95.44 95 ALA A N 1
ATOM 729 C CA . ALA A 1 95 ? -5.760 -0.121 18.585 1.00 95.44 95 ALA A CA 1
ATOM 730 C C . ALA A 1 95 ? -6.920 -1.094 18.880 1.00 95.44 95 ALA A C 1
ATOM 732 O O . ALA A 1 95 ? -7.670 -0.901 19.836 1.00 95.44 95 ALA A O 1
ATOM 733 N N . ALA A 1 96 ? -7.072 -2.159 18.083 1.00 96.69 96 ALA A N 1
ATOM 734 C CA . AL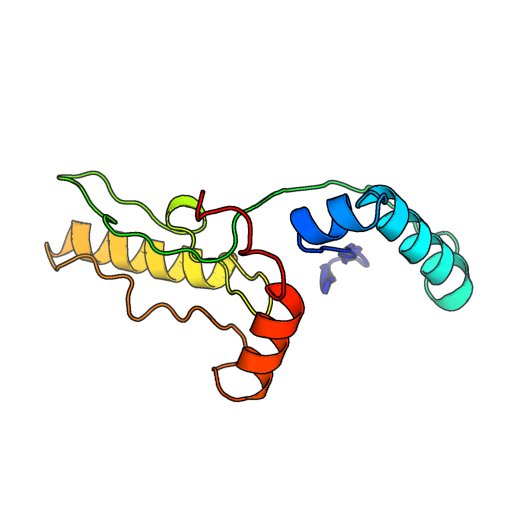A A 1 96 ? -8.082 -3.183 18.340 1.00 96.69 96 ALA A CA 1
ATOM 735 C C . ALA A 1 96 ? -7.739 -3.986 19.602 1.00 96.69 96 ALA A C 1
ATOM 737 O O . ALA A 1 96 ? -8.609 -4.203 20.442 1.00 96.69 96 ALA A O 1
ATOM 738 N N . ALA A 1 97 ? -6.471 -4.376 19.760 1.00 97.12 97 ALA A N 1
ATOM 739 C CA . ALA A 1 97 ? -5.992 -5.077 20.947 1.00 97.12 97 ALA A CA 1
ATOM 740 C C . ALA A 1 97 ? -6.193 -4.244 22.223 1.00 97.12 97 ALA A C 1
ATOM 742 O O . ALA A 1 97 ? -6.703 -4.767 23.211 1.00 97.12 97 ALA A O 1
ATOM 743 N N . ASP A 1 98 ? -5.876 -2.947 22.186 1.00 96.31 98 ASP A N 1
ATOM 744 C CA . ASP A 1 98 ? -6.110 -2.032 23.306 1.00 96.31 98 ASP A CA 1
ATOM 745 C C . ASP A 1 98 ? -7.599 -1.954 23.684 1.00 96.31 98 ASP A C 1
ATOM 747 O O . ASP A 1 98 ? -7.955 -2.156 24.844 1.00 96.31 98 ASP A O 1
ATOM 751 N N . SER A 1 99 ? -8.486 -1.783 22.696 1.00 96.69 99 SER A N 1
ATOM 752 C CA . SER A 1 99 ? -9.940 -1.765 22.918 1.00 96.69 99 SER A CA 1
ATOM 753 C C . SER A 1 99 ? -10.466 -3.077 23.517 1.00 96.69 99 SER A C 1
ATOM 755 O O . SER A 1 99 ? -11.376 -3.051 24.348 1.00 96.69 99 SER A O 1
ATOM 757 N N . ILE A 1 100 ? -9.899 -4.224 23.124 1.00 96.75 100 ILE A N 1
ATOM 758 C CA . ILE A 1 100 ? -10.251 -5.543 23.672 1.00 96.75 100 ILE A CA 1
ATOM 759 C C . ILE A 1 100 ? -9.805 -5.674 25.133 1.00 96.75 100 ILE A C 1
ATOM 761 O O . ILE A 1 100 ? -10.571 -6.173 25.953 1.00 96.75 100 ILE A O 1
ATOM 765 N N . LEU A 1 101 ? -8.586 -5.238 25.460 1.00 98.06 101 LEU A N 1
ATOM 766 C CA . LEU A 1 101 ? -8.007 -5.390 26.798 1.00 98.06 101 LEU A CA 1
ATOM 767 C C . LEU A 1 101 ? -8.613 -4.428 27.822 1.00 98.06 101 LEU A C 1
ATOM 769 O O . LEU A 1 101 ? -8.821 -4.806 28.972 1.00 98.06 101 LEU A O 1
ATOM 773 N N . THR A 1 102 ? -8.872 -3.185 27.419 1.00 97.06 102 THR A N 1
ATOM 774 C CA . THR A 1 102 ? -9.248 -2.101 28.341 1.00 97.06 102 THR A CA 1
ATOM 775 C C . THR A 1 102 ? -10.731 -1.745 28.281 1.00 97.06 102 THR A C 1
ATOM 777 O O . THR A 1 102 ? -11.239 -1.051 29.160 1.00 97.06 102 THR A O 1
ATOM 780 N N . GLY A 1 103 ? -11.439 -2.179 27.235 1.00 94.38 103 GLY A N 1
ATOM 781 C CA . GLY A 1 103 ? -12.794 -1.721 26.939 1.00 94.38 103 GLY A CA 1
ATOM 782 C C . GLY A 1 103 ? -12.856 -0.305 26.354 1.00 94.38 103 GLY A C 1
ATOM 783 O O . GLY A 1 103 ? -13.959 0.190 26.108 1.00 94.38 103 GLY A O 1
ATOM 784 N N . ALA A 1 104 ? -11.714 0.347 26.101 1.00 93.62 104 ALA A N 1
ATOM 785 C CA . ALA A 1 104 ? -11.668 1.677 25.505 1.00 93.62 104 ALA A CA 1
ATOM 786 C C . ALA A 1 104 ? -12.330 1.712 24.109 1.00 93.62 104 ALA A C 1
ATOM 788 O O . ALA A 1 104 ? -12.412 0.686 23.420 1.00 93.62 104 ALA A O 1
ATOM 789 N N . PRO A 1 105 ? -12.817 2.880 23.648 1.00 92.56 105 PRO A N 1
ATOM 790 C CA . PRO A 1 105 ? -13.390 3.014 22.312 1.00 92.56 105 PRO A CA 1
ATOM 791 C C . PRO A 1 105 ? -12.385 2.656 21.208 1.00 92.56 105 PRO A C 1
ATOM 793 O O . PRO A 1 105 ? -11.271 3.170 21.191 1.00 92.56 105 PRO A O 1
ATOM 796 N N . TYR A 1 106 ? -12.803 1.832 20.243 1.00 94.06 106 TYR A N 1
ATOM 797 C CA . TYR A 1 106 ? -11.999 1.558 19.051 1.00 94.06 106 TYR A CA 1
ATOM 798 C C . TYR A 1 106 ? -12.153 2.690 18.034 1.00 94.06 106 TYR A C 1
ATOM 800 O O . TYR A 1 106 ? -13.246 2.899 17.505 1.00 94.06 106 TYR A O 1
ATOM 808 N N . ARG A 1 107 ? -11.061 3.415 17.781 1.00 89.62 107 ARG A N 1
ATOM 809 C CA . ARG A 1 107 ? -10.998 4.599 16.915 1.00 89.62 107 ARG A CA 1
ATOM 810 C C . ARG A 1 107 ? -9.865 4.451 15.910 1.00 89.62 107 ARG A C 1
ATOM 812 O O . ARG A 1 107 ? -8.781 3.994 16.264 1.00 89.62 107 ARG A O 1
ATOM 819 N N . LEU A 1 108 ? -10.117 4.832 14.660 1.00 89.31 108 LEU A N 1
ATOM 820 C CA . LEU A 1 108 ? -9.149 4.737 13.555 1.00 89.31 108 LEU A CA 1
ATOM 821 C C . LEU A 1 108 ? -8.799 6.102 12.954 1.00 89.31 108 LEU A C 1
ATOM 823 O O . LEU A 1 108 ? -7.994 6.185 12.023 1.00 89.31 108 LEU A O 1
ATOM 827 N N . GLU A 1 109 ? -9.397 7.167 13.485 1.00 83.88 109 GLU A N 1
ATOM 828 C CA . GLU A 1 109 ? -9.252 8.543 13.010 1.00 83.88 109 GLU A CA 1
ATOM 829 C C . GLU A 1 109 ? -7.786 9.013 13.000 1.00 83.88 109 GLU A C 1
ATOM 831 O O . GLU A 1 109 ? -7.361 9.668 12.048 1.00 83.88 109 GLU A O 1
ATOM 836 N N . ASP A 1 110 ? -6.996 8.594 13.991 1.00 81.50 110 ASP A N 1
ATOM 837 C CA . ASP A 1 110 ? -5.594 9.006 14.156 1.00 81.50 110 ASP A CA 1
ATOM 838 C C . ASP A 1 110 ? -4.618 8.238 13.253 1.00 81.50 110 ASP A C 1
ATOM 840 O O . ASP A 1 110 ? -3.443 8.592 13.113 1.00 81.50 110 ASP A O 1
ATOM 844 N N . ILE A 1 111 ? -5.081 7.179 12.586 1.00 84.69 111 ILE A N 1
ATOM 845 C CA . ILE A 1 111 ? -4.266 6.494 11.590 1.00 84.69 111 ILE A CA 1
ATOM 846 C C . ILE A 1 111 ? -4.272 7.362 10.340 1.00 84.69 111 ILE A C 1
ATOM 848 O O . ILE A 1 111 ? -5.279 7.438 9.646 1.00 84.69 111 ILE A O 1
ATOM 852 N N . THR A 1 112 ? -3.142 7.997 10.028 1.00 79.75 112 THR A N 1
ATOM 853 C CA . THR A 1 112 ? -2.980 8.828 8.823 1.00 79.75 112 THR A CA 1
ATOM 854 C C . THR A 1 112 ? -3.273 8.060 7.526 1.00 79.75 112 THR A C 1
ATOM 856 O O . THR A 1 112 ? -2.934 6.883 7.388 1.00 79.75 112 THR A O 1
ATOM 859 N N . GLY A 1 113 ? -3.907 8.736 6.563 1.00 77.62 113 GLY A N 1
ATOM 860 C CA . GLY A 1 113 ? -4.119 8.246 5.193 1.00 77.62 113 GLY A CA 1
ATOM 861 C C . GLY A 1 113 ? -2.978 8.574 4.223 1.00 77.62 113 GLY A C 1
ATOM 862 O O . GLY A 1 113 ? -3.086 8.260 3.039 1.00 77.62 113 GLY A O 1
ATOM 863 N N . ALA A 1 114 ? -1.914 9.207 4.717 1.00 77.19 114 ALA A N 1
ATOM 864 C CA . ALA A 1 114 ? -0.753 9.655 3.958 1.00 77.19 114 ALA A CA 1
ATOM 865 C C . ALA A 1 114 ? 0.540 9.142 4.600 1.00 77.19 114 ALA A C 1
ATOM 867 O O . ALA A 1 114 ? 0.759 9.356 5.797 1.00 77.19 114 ALA A O 1
ATOM 868 N N . SER A 1 115 ? 1.407 8.514 3.805 1.00 78.88 115 SER A N 1
ATOM 869 C CA . SER A 1 115 ? 2.725 8.052 4.263 1.00 78.88 115 SER A CA 1
ATOM 870 C C . SER A 1 115 ? 3.743 9.194 4.326 1.00 78.88 115 SER A C 1
ATOM 872 O O . SER A 1 115 ? 4.672 9.141 5.123 1.00 78.88 115 SER A O 1
ATOM 874 N N . LEU A 1 116 ? 3.566 10.256 3.529 1.00 75.56 116 LEU A N 1
ATOM 875 C CA . LEU A 1 116 ? 4.518 11.374 3.435 1.00 75.56 116 LEU A CA 1
ATOM 876 C C . LEU A 1 116 ? 4.331 12.467 4.508 1.00 75.56 116 LEU A C 1
ATOM 878 O O . LEU A 1 116 ? 4.849 13.569 4.356 1.00 75.56 116 LEU A O 1
ATOM 882 N N . GLY A 1 117 ? 3.577 12.201 5.580 1.00 67.88 117 GLY A N 1
ATOM 883 C CA . GLY A 1 117 ? 3.371 13.166 6.673 1.00 67.88 117 GLY A CA 1
ATOM 884 C C . GLY A 1 117 ? 2.403 14.318 6.355 1.00 67.88 117 GLY A C 1
ATOM 885 O O . GLY A 1 117 ? 2.294 15.260 7.134 1.00 67.88 117 GLY A O 1
ATOM 886 N N . GLY A 1 118 ? 1.669 14.240 5.238 1.00 69.69 118 GLY A N 1
ATOM 887 C CA . GLY A 1 118 ? 0.679 15.240 4.825 1.00 69.69 118 GLY A CA 1
ATOM 888 C C . GLY A 1 118 ? 1.254 16.387 3.981 1.00 69.69 118 GLY A C 1
ATOM 889 O O . GLY A 1 118 ? 2.324 16.283 3.390 1.00 69.69 118 GLY A O 1
ATOM 890 N N . GLY A 1 119 ? 0.499 17.483 3.858 1.00 77.94 119 GLY A N 1
ATOM 891 C CA . GLY A 1 119 ? 0.916 18.669 3.098 1.00 77.94 119 GLY A CA 1
ATOM 892 C C . GLY A 1 119 ? 0.679 18.596 1.583 1.00 77.94 119 GLY A C 1
ATOM 893 O O . GLY A 1 119 ? -0.035 17.735 1.068 1.00 77.94 119 GLY A O 1
ATOM 894 N N . TRP A 1 120 ? 1.234 19.570 0.860 1.00 77.56 120 TRP A N 1
ATOM 895 C CA . TRP A 1 120 ? 0.982 19.768 -0.573 1.00 77.56 120 TRP A CA 1
ATOM 896 C C . TRP A 1 120 ? 1.524 18.632 -1.452 1.00 77.56 120 TRP A C 1
ATOM 898 O O . TRP A 1 120 ? 0.873 18.268 -2.427 1.00 77.56 120 TRP A O 1
ATOM 908 N N . THR A 1 121 ? 2.658 18.028 -1.086 1.00 75.50 121 THR A N 1
ATOM 909 C CA . THR A 1 121 ? 3.262 16.895 -1.806 1.00 75.50 121 THR A CA 1
ATOM 910 C C . THR A 1 121 ? 2.379 15.656 -1.727 1.00 75.50 121 THR A C 1
ATOM 912 O O . THR A 1 121 ? 2.023 15.096 -2.760 1.00 75.50 121 THR A O 1
ATOM 915 N N . SER A 1 122 ? 1.951 15.270 -0.523 1.00 77.88 122 SER A N 1
ATOM 916 C CA . SER A 1 122 ? 1.032 14.144 -0.329 1.00 77.88 122 SER A CA 1
ATOM 917 C C . SER A 1 122 ? -0.303 14.381 -1.045 1.00 77.88 122 SER A C 1
ATOM 919 O O . SER A 1 122 ? -0.782 13.497 -1.748 1.00 77.88 122 SER A O 1
ATOM 921 N N . ARG A 1 123 ? -0.852 15.606 -0.985 1.00 77.81 123 ARG A N 1
ATOM 922 C CA . ARG A 1 123 ? -2.071 15.985 -1.729 1.00 77.81 123 ARG A CA 1
ATOM 923 C C . ARG A 1 123 ? -1.894 15.898 -3.243 1.00 77.81 123 ARG A C 1
ATOM 925 O O . ARG A 1 123 ? -2.815 15.473 -3.934 1.00 77.81 123 ARG A O 1
ATOM 932 N N . LEU A 1 124 ? -0.734 16.296 -3.764 1.00 80.81 124 LEU A N 1
ATOM 933 C CA . LEU A 1 124 ? -0.432 16.204 -5.189 1.00 80.81 124 LEU A CA 1
ATOM 934 C C . LEU A 1 124 ? -0.320 14.746 -5.636 1.00 80.81 124 LEU A C 1
ATOM 936 O O . LEU A 1 124 ? -0.871 14.406 -6.676 1.00 80.81 124 LEU A O 1
ATOM 940 N N . PHE A 1 125 ? 0.353 13.889 -4.862 1.00 77.75 125 PHE A N 1
ATOM 941 C CA . PHE A 1 125 ? 0.447 12.456 -5.152 1.00 77.75 125 PHE A CA 1
ATOM 942 C C . PHE A 1 125 ? -0.909 11.759 -5.049 1.00 77.75 125 PHE A C 1
ATOM 944 O O . PHE A 1 125 ? -1.280 11.044 -5.978 1.00 77.75 125 PHE A O 1
ATOM 951 N N . ASP A 1 126 ? -1.672 12.022 -3.984 1.00 80.12 126 ASP A N 1
ATOM 952 C CA . ASP A 1 126 ? -3.042 11.528 -3.820 1.00 80.12 126 ASP A CA 1
ATOM 953 C C . ASP A 1 126 ? -3.891 11.923 -5.028 1.00 80.12 126 ASP A C 1
ATOM 955 O O . ASP A 1 126 ? -4.419 11.063 -5.725 1.00 80.12 126 ASP A O 1
ATOM 959 N N . TRP A 1 127 ? -3.936 13.209 -5.376 1.00 79.69 127 TRP A N 1
ATOM 960 C CA . TRP A 1 127 ? -4.657 13.670 -6.557 1.00 79.69 127 TRP A CA 1
ATOM 961 C C . TRP A 1 127 ? -4.119 13.061 -7.851 1.00 79.69 127 TRP A C 1
ATOM 963 O O . TRP A 1 127 ? -4.896 12.659 -8.711 1.00 79.69 127 TRP A O 1
ATOM 973 N N . ALA A 1 128 ? -2.802 12.956 -8.021 1.00 79.50 128 ALA A N 1
ATOM 974 C CA . ALA A 1 128 ? -2.220 12.404 -9.236 1.00 79.50 128 ALA A CA 1
ATOM 975 C C . ALA A 1 128 ? -2.611 10.939 -9.395 1.00 79.50 128 ALA A C 1
ATOM 977 O O . ALA A 1 128 ? -2.830 10.510 -10.523 1.00 79.50 128 ALA A O 1
ATOM 978 N N . MET A 1 129 ? -2.742 10.195 -8.297 1.00 73.56 129 MET A N 1
ATOM 979 C CA . MET A 1 129 ? -3.193 8.808 -8.266 1.00 73.56 129 MET A CA 1
ATOM 980 C C . MET A 1 129 ? -4.709 8.715 -8.486 1.00 73.56 129 MET A C 1
ATOM 982 O O . MET A 1 129 ? -5.146 8.004 -9.392 1.00 73.56 129 MET A O 1
ATOM 986 N N . THR A 1 130 ? -5.501 9.478 -7.732 1.00 71.12 130 THR A N 1
ATOM 987 C CA . THR A 1 130 ? -6.968 9.370 -7.649 1.00 71.12 130 THR A CA 1
ATOM 988 C C . THR A 1 130 ? -7.736 10.203 -8.677 1.00 71.12 130 THR A C 1
ATOM 990 O O . THR A 1 130 ? -8.940 9.999 -8.856 1.00 71.12 130 THR A O 1
ATOM 993 N N . ARG A 1 131 ? -7.088 11.106 -9.424 1.00 69.88 131 ARG A N 1
ATOM 994 C CA . ARG A 1 131 ? -7.745 11.905 -10.470 1.00 69.88 131 ARG A CA 1
ATOM 995 C C . ARG A 1 131 ? -8.391 10.991 -11.519 1.00 69.88 131 ARG A C 1
ATOM 997 O O . ARG A 1 131 ? -7.730 10.244 -12.246 1.00 69.88 131 ARG A O 1
ATOM 1004 N N . GLY A 1 132 ? -9.716 11.089 -11.619 1.00 56.28 132 GLY A N 1
ATOM 1005 C CA . GLY A 1 132 ? -10.543 10.270 -12.507 1.00 56.28 132 GLY A CA 1
ATOM 1006 C C . GLY A 1 132 ? -10.845 8.859 -11.985 1.00 56.28 132 GLY A C 1
ATOM 1007 O O . GLY A 1 132 ? -11.316 8.037 -12.762 1.00 56.28 132 GLY A O 1
ATOM 1008 N N . ALA A 1 133 ? -10.569 8.560 -10.712 1.00 55.38 133 ALA A N 1
ATOM 1009 C CA . ALA A 1 133 ? -10.971 7.322 -10.034 1.00 55.38 133 ALA A CA 1
ATOM 1010 C C . ALA A 1 133 ? -12.320 7.447 -9.285 1.00 55.38 133 ALA A C 1
ATOM 1012 O O . ALA A 1 133 ? -12.652 6.581 -8.487 1.00 55.38 133 ALA A O 1
ATOM 1013 N N . GLY A 1 134 ? -13.102 8.508 -9.533 1.00 47.06 134 GLY A N 1
ATOM 1014 C CA . GLY A 1 134 ? -14.334 8.809 -8.784 1.00 47.06 134 GLY A CA 1
ATOM 1015 C C . GLY A 1 134 ? -15.566 9.176 -9.618 1.00 47.06 134 GLY A C 1
ATOM 1016 O O . GLY A 1 134 ? -16.580 9.545 -9.043 1.00 47.06 134 GLY A O 1
ATOM 1017 N N . SER A 1 135 ? -15.528 9.083 -10.952 1.00 41.50 135 SER A N 1
ATOM 1018 C CA . SER A 1 135 ? -16.667 9.481 -11.803 1.00 41.50 135 SER A CA 1
ATOM 1019 C C . SER A 1 135 ? -17.719 8.383 -12.022 1.00 41.50 135 SER A C 1
ATOM 1021 O O . SER A 1 135 ? -18.551 8.533 -12.905 1.00 41.50 135 SER A O 1
ATOM 1023 N N . ALA A 1 136 ? -17.676 7.275 -11.275 1.00 38.66 136 ALA A N 1
ATOM 1024 C CA . ALA A 1 136 ? -18.568 6.127 -11.486 1.00 38.66 136 ALA A CA 1
ATOM 1025 C C . ALA A 1 136 ? -19.390 5.713 -10.249 1.00 38.66 136 ALA A C 1
ATOM 1027 O O . ALA A 1 136 ? -20.073 4.701 -10.301 1.00 38.66 136 ALA A O 1
ATOM 1028 N N . ALA A 1 137 ? -19.342 6.469 -9.145 1.00 36.06 137 ALA A N 1
ATOM 1029 C CA . ALA A 1 137 ? -20.092 6.144 -7.920 1.00 36.06 137 ALA A CA 1
ATOM 1030 C C . ALA A 1 137 ? -21.316 7.052 -7.675 1.00 36.06 137 ALA A C 1
ATOM 1032 O O . ALA A 1 137 ? -21.880 7.038 -6.586 1.00 36.06 137 ALA A O 1
ATOM 1033 N N . ALA A 1 138 ? -21.717 7.847 -8.669 1.00 31.67 138 ALA A N 1
ATOM 1034 C CA . ALA A 1 138 ? -22.912 8.685 -8.619 1.00 31.67 138 ALA A CA 1
ATOM 1035 C C . ALA A 1 138 ? -23.689 8.546 -9.937 1.00 31.67 138 ALA A C 1
ATOM 1037 O O . ALA A 1 138 ? -23.595 9.404 -10.813 1.00 31.67 138 ALA A O 1
ATOM 1038 N N . ALA A 1 139 ? -24.384 7.421 -10.086 1.00 29.61 139 ALA A N 1
ATOM 1039 C CA . ALA A 1 139 ? -25.477 7.218 -11.032 1.00 29.61 139 ALA A CA 1
ATOM 1040 C C . ALA A 1 139 ? -26.422 6.167 -10.446 1.00 29.61 139 ALA A C 1
ATOM 1042 O O . ALA A 1 139 ? -25.897 5.131 -9.975 1.00 29.61 139 ALA A O 1
#

pLDDT: mean 85.94, std 13.35, range [29.61, 98.06]

Sequence (139 aa):
MPKQNGWLNIGVGGMAERIKRSRRSIHDHWALLTRKLERDLARGAHYAPTGYSYYLRGRVDVVRRGTAFIAGDAAGLATRDMAEGIGPAVRSGLAAADSILTGAPYRLEDITGASLGGGWTSRLFDWAMTRGAGSAAAA

Radius of gyration: 18.52 Å; chains: 1; bounding box: 47×34×51 Å

Secondary structure (DSSP, 8-state):
-B-STT-B-------HHHHHHTT--HHHHHHHHHHHHHHHT-TT----------PPP---S-SEETTEE--GGGGT---TTT---HHHHHHHHHHHHHHHHH------TTS-S-TT-SHHHHHHHHHHHHTTSSTTS--